Protein AF-A0AAQ3RH95-F1 (afdb_monomer_lite)

Foldseek 3Di:
DDKDFDFKDWDDQDPDDLDDDDDQWDQDLNDIDGCVVVVVVVVVQNPDPPVRVVVSVPDDTDIDGDDDCSRMKDKDWDDPDPFWIWIAIPVGDIDIGGHPPDPVPVD

Organism: Vigna mungo (NCBI:txid3915)

Sequence (107 aa):
MSEFKFEEGIIGTPQLTDWLEIPENVEFLGQKIDLTPFKGIFTSVQDTASSVARTISSQPPLKIPISNSNAQSWLLTTYLDQELRISRADGGSIFVLIKEGSSLLTI

Radius of gyration: 20.91 Å; chains: 1; bounding box: 50×33×39 Å

InterPro domains:
  IPR006843 Plastid lipid-associated protein/fibrillin conserved domain [PF04755] (3-97)
  IPR039633 Plastid-lipid-associated protein [PTHR31906] (3-100)

Secondary structure (DSSP, 8-state):
-EEEE--EEEEPPP---S-----SEEEETTEEEE-HHHHHHHHHHHT-TTTHHHHHHTSPPEEEE--SGGGEEEEEEEE-SSSEEEEEETTS-EEEEE-TT-GGG--

Structure (mmCIF, N/CA/C/O backbone):
data_AF-A0AAQ3RH95-F1
#
_entry.id   AF-A0AAQ3RH95-F1
#
loop_
_atom_site.group_PDB
_atom_site.id
_atom_site.type_symbol
_atom_site.label_atom_id
_atom_site.label_alt_id
_atom_site.label_comp_id
_atom_site.label_asym_id
_atom_site.label_entity_id
_atom_site.label_seq_id
_atom_site.pdbx_PDB_ins_code
_atom_site.Cartn_x
_atom_site.Cartn_y
_atom_site.Cartn_z
_atom_site.occupancy
_atom_site.B_iso_or_equiv
_atom_site.auth_seq_id
_atom_site.auth_comp_id
_atom_site.auth_asym_id
_atom_site.auth_atom_id
_atom_site.pdbx_PDB_model_num
ATOM 1 N N . MET A 1 1 ? 9.224 9.009 -9.325 1.00 78.50 1 MET A N 1
ATOM 2 C CA . MET A 1 1 ? 8.499 8.830 -8.054 1.00 78.50 1 MET A CA 1
ATOM 3 C C . MET A 1 1 ? 7.038 8.691 -8.410 1.00 78.50 1 MET A C 1
ATOM 5 O O . MET A 1 1 ? 6.539 9.580 -9.091 1.00 78.50 1 MET A O 1
ATOM 9 N N . SER A 1 2 ? 6.404 7.591 -8.023 1.00 82.81 2 SER A N 1
ATOM 10 C CA . SER A 1 2 ? 4.963 7.400 -8.191 1.00 82.81 2 SER A CA 1
ATOM 11 C C . SER A 1 2 ? 4.317 7.383 -6.815 1.00 82.81 2 SER A C 1
ATOM 13 O O . SER A 1 2 ? 4.788 6.668 -5.935 1.00 82.81 2 SER A O 1
ATOM 15 N N . GLU A 1 3 ? 3.267 8.172 -6.637 1.00 84.94 3 GLU A N 1
ATOM 16 C CA . GLU A 1 3 ? 2.446 8.189 -5.428 1.00 84.94 3 GLU A CA 1
ATOM 17 C C . GLU A 1 3 ? 1.137 7.458 -5.719 1.00 84.94 3 GLU A C 1
ATOM 19 O O . GLU A 1 3 ? 0.583 7.572 -6.816 1.00 84.94 3 GLU A O 1
ATOM 24 N N . PHE A 1 4 ? 0.652 6.691 -4.752 1.00 83.75 4 PHE A N 1
ATOM 25 C CA . PHE A 1 4 ? -0.651 6.050 -4.818 1.00 83.75 4 PHE A CA 1
ATOM 26 C C . PHE A 1 4 ? -1.350 6.167 -3.469 1.00 83.75 4 PHE A C 1
ATOM 28 O O . PHE A 1 4 ? -0.719 6.165 -2.413 1.00 83.75 4 PHE A O 1
ATOM 35 N N . LYS A 1 5 ? -2.676 6.279 -3.517 1.00 82.19 5 LYS A N 1
ATOM 36 C CA . LYS A 1 5 ? -3.528 6.409 -2.341 1.00 82.19 5 LYS A CA 1
ATOM 37 C C . LYS A 1 5 ? -4.653 5.393 -2.415 1.00 82.19 5 LYS A C 1
ATOM 39 O O . LYS A 1 5 ? -5.345 5.307 -3.429 1.00 82.19 5 LYS A O 1
ATOM 44 N N . PHE A 1 6 ? -4.837 4.639 -1.341 1.00 77.75 6 PHE A N 1
ATOM 45 C CA . PHE A 1 6 ? -6.007 3.790 -1.174 1.00 77.75 6 PHE A CA 1
ATOM 46 C C . PHE A 1 6 ? -7.151 4.634 -0.608 1.00 77.75 6 PHE A C 1
ATOM 48 O O . PHE A 1 6 ? -7.049 5.164 0.494 1.00 77.75 6 PHE A O 1
ATOM 55 N N . GLU A 1 7 ? -8.233 4.778 -1.374 1.00 79.00 7 GLU A N 1
ATOM 56 C CA . GLU A 1 7 ? -9.428 5.525 -0.946 1.00 79.00 7 GLU A CA 1
ATOM 57 C C . GLU A 1 7 ? -10.450 4.621 -0.231 1.00 79.00 7 GLU A C 1
ATOM 59 O O . GLU A 1 7 ? -11.206 5.071 0.631 1.00 79.00 7 GLU A O 1
ATOM 64 N N . GLU A 1 8 ? -10.482 3.331 -0.577 1.00 73.88 8 GLU A N 1
ATOM 65 C CA . GLU A 1 8 ? -11.509 2.394 -0.118 1.00 73.88 8 GLU A CA 1
ATOM 66 C C . GLU A 1 8 ? -10.938 0.982 0.067 1.00 73.88 8 GLU A C 1
ATOM 68 O O . GLU A 1 8 ? -10.186 0.485 -0.774 1.00 73.88 8 GLU A O 1
ATOM 73 N N . GLY A 1 9 ? -11.319 0.331 1.169 1.00 70.38 9 GLY A N 1
ATOM 74 C CA . GLY A 1 9 ? -11.125 -1.101 1.394 1.00 70.38 9 GLY A CA 1
ATOM 75 C C . GLY A 1 9 ? -12.439 -1.860 1.205 1.00 70.38 9 GLY A C 1
ATOM 76 O O . GLY A 1 9 ? -13.494 -1.395 1.642 1.00 70.38 9 GLY A O 1
ATOM 77 N N . ILE A 1 10 ? -12.378 -3.035 0.571 1.00 66.44 10 ILE A N 1
ATOM 78 C CA . ILE A 1 10 ? -13.531 -3.926 0.391 1.00 66.44 10 ILE A CA 1
ATOM 79 C C . ILE A 1 10 ? -13.289 -5.203 1.190 1.00 66.44 10 ILE A C 1
ATOM 81 O O . ILE A 1 10 ? -12.311 -5.911 0.948 1.00 66.44 10 ILE A O 1
ATOM 85 N N . ILE A 1 11 ? -14.203 -5.525 2.106 1.00 64.44 11 ILE A N 1
ATOM 86 C CA . ILE A 1 11 ? -14.232 -6.842 2.749 1.00 64.44 11 ILE A CA 1
ATOM 87 C C . ILE A 1 11 ? -15.147 -7.741 1.918 1.00 64.44 11 ILE A C 1
ATOM 89 O O . ILE A 1 11 ? -16.347 -7.486 1.792 1.00 64.44 11 ILE A O 1
ATOM 93 N N . GLY A 1 12 ? -14.559 -8.777 1.316 1.00 57.47 12 GLY A N 1
ATOM 94 C CA . GLY A 1 12 ? -15.310 -9.818 0.621 1.00 57.47 12 GLY A CA 1
ATOM 95 C C . GLY A 1 12 ? -16.242 -10.549 1.584 1.00 57.47 12 GLY A C 1
ATOM 96 O O . GLY A 1 12 ? -15.944 -10.680 2.770 1.00 57.47 12 GLY A O 1
ATOM 97 N N . THR A 1 13 ? -17.376 -11.028 1.078 1.00 57.06 13 THR A N 1
ATOM 98 C CA . THR A 1 13 ? -18.325 -11.826 1.862 1.00 57.06 13 THR A CA 1
ATOM 99 C C . THR A 1 13 ? -17.593 -12.997 2.532 1.00 57.06 13 THR A C 1
ATOM 101 O O . THR A 1 13 ? -16.982 -13.795 1.813 1.00 57.06 13 THR A O 1
ATOM 104 N N . PRO A 1 14 ? -17.612 -13.110 3.873 1.00 53.72 14 PRO A N 1
ATOM 105 C CA . PRO A 1 14 ? -16.887 -14.166 4.564 1.00 53.72 14 PRO A CA 1
ATOM 106 C C . PRO A 1 14 ? -17.434 -15.540 4.158 1.00 53.72 14 PRO A C 1
ATOM 108 O O . PRO A 1 14 ? -18.645 -15.760 4.139 1.00 53.72 14 PRO A O 1
ATOM 111 N N . GLN A 1 15 ? -16.535 -16.472 3.834 1.00 53.44 15 GLN A N 1
ATOM 112 C CA . GLN A 1 15 ? -16.860 -17.896 3.769 1.00 53.44 15 GLN A CA 1
ATOM 113 C C . GLN A 1 15 ? -17.068 -18.347 5.216 1.00 53.44 15 GLN A C 1
ATOM 115 O O . GLN A 1 15 ? -16.135 -18.288 6.017 1.00 53.44 15 GLN A O 1
ATOM 120 N N . LEU A 1 16 ? -18.299 -18.702 5.577 1.00 50.38 16 LEU A N 1
ATOM 121 C CA . LEU A 1 16 ? -18.632 -19.089 6.944 1.00 50.38 16 LEU A CA 1
ATOM 122 C C . LEU A 1 16 ? -17.919 -20.399 7.293 1.00 50.38 16 LEU A C 1
ATOM 124 O O . LEU A 1 16 ? -18.296 -21.466 6.819 1.00 50.38 16 LEU A O 1
ATOM 128 N N . THR A 1 17 ? -16.884 -20.310 8.119 1.00 52.19 17 THR A N 1
ATOM 129 C CA . THR A 1 17 ? -16.408 -21.427 8.937 1.00 52.19 17 THR A CA 1
ATOM 130 C C . THR A 1 17 ? -17.161 -21.400 10.265 1.00 52.19 17 THR A C 1
ATOM 132 O O . THR A 1 17 ? -17.431 -20.313 10.772 1.00 52.19 17 THR A O 1
ATOM 135 N N . ASP A 1 18 ? -17.481 -22.570 10.826 1.00 46.41 18 ASP A N 1
ATOM 136 C CA . ASP A 1 18 ? -18.425 -22.792 11.946 1.00 46.41 18 ASP A CA 1
ATOM 137 C C . ASP A 1 18 ? -18.153 -22.026 13.264 1.00 46.41 18 ASP A C 1
ATOM 139 O O . ASP A 1 18 ? -18.903 -22.161 14.227 1.00 46.41 18 ASP A O 1
ATOM 143 N N . TRP A 1 19 ? -17.118 -21.187 13.332 1.00 51.28 19 TRP A N 1
ATOM 144 C CA . TRP A 1 19 ? -16.858 -20.306 14.465 1.00 51.28 19 TRP A CA 1
ATOM 145 C C . TRP A 1 19 ? -16.222 -18.997 13.986 1.00 51.28 19 TRP A C 1
ATOM 147 O O . TRP A 1 19 ? -15.024 -18.940 13.709 1.00 51.28 19 TRP A O 1
ATOM 157 N N . LEU A 1 20 ? -17.025 -17.938 13.853 1.00 59.34 20 LEU A N 1
ATOM 158 C CA . LEU A 1 20 ? -16.535 -16.590 13.565 1.00 59.34 20 LEU A CA 1
ATOM 159 C C . LEU A 1 20 ? -16.846 -15.682 14.759 1.00 59.34 20 LEU A C 1
ATOM 161 O O . LEU A 1 20 ? -17.955 -15.169 14.895 1.00 59.34 20 LEU A O 1
ATOM 165 N N . GLU A 1 21 ? -15.863 -15.487 15.637 1.00 61.25 21 GLU A N 1
ATOM 166 C CA . GLU A 1 21 ? -15.903 -14.427 16.646 1.00 61.25 21 GLU A CA 1
ATOM 167 C C . GLU A 1 21 ? -15.478 -13.115 15.985 1.00 61.25 21 GLU A C 1
ATOM 169 O O . GLU A 1 21 ? -14.304 -12.906 15.677 1.00 61.25 21 GLU A O 1
ATOM 174 N N . ILE A 1 22 ? -16.446 -12.237 15.712 1.00 67.44 22 ILE A N 1
ATOM 175 C CA . ILE A 1 22 ? -16.171 -10.944 15.081 1.00 67.44 22 ILE A CA 1
ATOM 176 C C . ILE A 1 22 ? -15.723 -9.948 16.156 1.00 67.44 22 ILE A C 1
ATOM 178 O O . ILE A 1 22 ? -16.499 -9.654 17.074 1.00 67.44 22 ILE A O 1
ATOM 182 N N . PRO A 1 23 ? -14.499 -9.400 16.057 1.00 69.62 23 PRO A N 1
ATOM 183 C CA . PRO A 1 23 ? -14.009 -8.415 17.010 1.00 69.62 23 PRO A CA 1
ATOM 184 C C . PRO A 1 23 ? -14.777 -7.093 16.880 1.00 69.62 23 PRO A C 1
ATOM 186 O O . PRO A 1 23 ? -15.277 -6.742 15.816 1.00 69.62 23 PRO A O 1
ATOM 189 N N . GLU A 1 24 ? -14.845 -6.317 17.963 1.00 76.81 24 GLU A N 1
ATOM 190 C CA . GLU A 1 24 ? -15.510 -5.002 17.951 1.00 76.81 24 GLU A CA 1
ATOM 191 C C . GLU A 1 24 ? -14.773 -3.973 17.106 1.00 76.81 24 GLU A C 1
ATOM 193 O O . GLU A 1 24 ? -15.378 -3.051 16.573 1.00 76.81 24 GLU A O 1
ATOM 198 N N . ASN A 1 25 ? -13.457 -4.122 16.994 1.00 78.69 25 ASN A N 1
ATOM 199 C CA . ASN A 1 25 ? -12.621 -3.207 16.249 1.00 78.69 25 ASN A CA 1
ATOM 200 C C . ASN A 1 25 ? -11.517 -3.987 15.544 1.00 78.69 25 ASN A C 1
ATOM 202 O O . ASN A 1 25 ? -10.994 -4.953 16.102 1.00 78.69 25 ASN A O 1
ATOM 206 N N . VAL A 1 26 ? -11.114 -3.519 14.369 1.00 78.44 26 VAL A N 1
ATOM 207 C CA . VAL A 1 26 ? -9.914 -3.997 13.673 1.00 78.44 26 VAL A CA 1
ATOM 208 C C . VAL A 1 26 ? -9.020 -2.817 13.333 1.00 78.44 26 VAL A C 1
ATOM 210 O O . VAL A 1 26 ? -9.507 -1.729 13.029 1.00 78.44 26 VAL A O 1
ATOM 213 N N . GLU A 1 27 ? -7.710 -3.016 13.412 1.00 79.75 27 GLU A N 1
ATOM 214 C CA . GLU A 1 27 ? -6.744 -2.027 12.950 1.00 79.75 27 GLU A CA 1
ATOM 215 C C . GLU A 1 27 ? -6.324 -2.372 11.522 1.00 79.75 27 GLU A C 1
ATOM 217 O O . GLU A 1 27 ? -5.839 -3.470 11.250 1.00 79.75 27 GLU A O 1
ATOM 222 N N . PHE A 1 28 ? -6.539 -1.441 10.599 1.00 74.81 28 PHE A N 1
ATOM 223 C CA . PHE A 1 28 ? -6.192 -1.595 9.192 1.00 74.81 28 PHE A CA 1
ATOM 224 C C . PHE A 1 28 ? -5.621 -0.277 8.680 1.00 74.81 28 PHE A C 1
ATOM 226 O O . PHE A 1 28 ? -6.228 0.774 8.869 1.00 74.81 28 PHE A O 1
ATOM 233 N N . LEU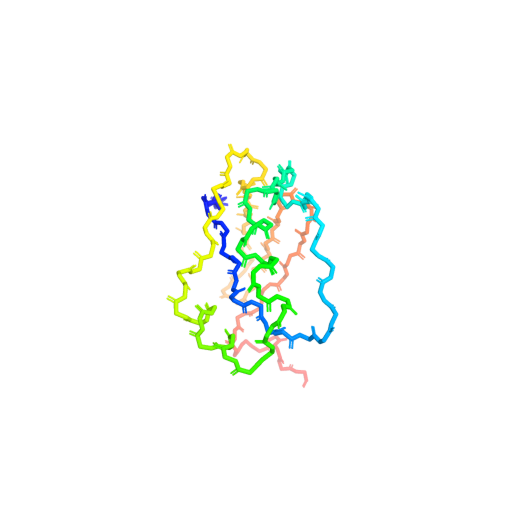 A 1 29 ? -4.430 -0.313 8.073 1.00 73.81 29 LEU A N 1
ATOM 234 C CA . LEU A 1 29 ? -3.726 0.882 7.579 1.00 73.81 29 LEU A CA 1
ATOM 235 C C . LEU A 1 29 ? -3.622 2.008 8.634 1.00 73.81 29 LEU A C 1
ATOM 237 O O . LEU A 1 29 ? -3.833 3.184 8.341 1.00 73.81 29 LEU A O 1
ATOM 241 N N . GLY A 1 30 ? -3.357 1.656 9.898 1.00 74.44 30 GLY A N 1
ATOM 242 C CA . GLY A 1 30 ? -3.267 2.614 11.011 1.00 74.44 30 GLY A CA 1
ATOM 243 C C . GLY A 1 30 ? -4.579 3.349 11.325 1.00 74.44 30 GLY A C 1
ATOM 244 O O . GLY A 1 30 ? -4.562 4.401 11.965 1.00 74.44 30 GLY A O 1
ATOM 245 N N . GLN A 1 31 ? -5.716 2.850 10.831 1.00 75.25 31 GLN A N 1
ATOM 246 C CA . GLN A 1 31 ? -7.061 3.282 11.192 1.00 75.25 31 GLN A CA 1
ATOM 247 C C . GLN A 1 31 ? -7.690 2.204 12.075 1.00 75.25 31 GLN A C 1
ATOM 249 O O . GLN A 1 31 ? -7.706 1.025 11.721 1.00 75.25 31 GLN A O 1
ATOM 254 N N . LYS A 1 32 ? -8.245 2.611 13.218 1.00 83.06 32 LYS A N 1
ATOM 255 C CA . LYS A 1 32 ? -9.111 1.744 14.015 1.00 83.06 32 LYS A CA 1
ATOM 256 C C . LYS A 1 32 ? -10.519 1.801 13.427 1.00 83.06 32 LYS A C 1
ATOM 258 O O . LYS A 1 32 ? -11.147 2.858 13.442 1.00 83.06 32 LYS A O 1
ATOM 263 N N . ILE A 1 33 ? -10.988 0.680 12.897 1.00 78.38 33 ILE A N 1
ATOM 264 C CA . ILE A 1 33 ? -12.315 0.540 12.300 1.00 78.38 33 ILE A CA 1
ATOM 265 C C . ILE A 1 33 ? -13.245 -0.047 13.358 1.00 78.38 33 ILE A C 1
ATOM 267 O O . ILE A 1 33 ? -12.986 -1.142 13.854 1.00 78.38 33 ILE A O 1
ATOM 271 N N . ASP A 1 34 ? -14.316 0.677 13.682 1.00 79.25 34 ASP A N 1
ATOM 272 C CA . ASP A 1 34 ? -15.383 0.196 14.560 1.00 79.25 34 ASP A CA 1
ATOM 273 C C . ASP A 1 34 ? -16.350 -0.695 13.767 1.00 79.25 34 ASP A C 1
ATOM 275 O O . ASP A 1 34 ? -16.981 -0.261 12.798 1.00 79.25 34 ASP A O 1
ATOM 279 N N . LEU A 1 35 ? -16.447 -1.958 14.177 1.00 77.06 35 LEU A N 1
ATOM 280 C CA . LEU A 1 35 ? -17.311 -2.966 13.568 1.00 77.06 35 LEU A CA 1
ATOM 281 C C . LEU A 1 35 ? -18.649 -3.120 14.303 1.00 77.06 35 LEU A C 1
ATOM 283 O O . LEU A 1 35 ? -19.517 -3.871 13.851 1.00 77.06 35 LEU A O 1
ATOM 287 N N . THR A 1 36 ? -18.866 -2.386 15.396 1.00 76.25 36 THR A N 1
ATOM 288 C CA . THR A 1 36 ? -20.110 -2.399 16.182 1.00 76.25 36 THR A CA 1
ATOM 289 C C . THR A 1 36 ? -21.369 -2.146 15.340 1.00 76.25 36 THR A C 1
ATOM 291 O O . THR A 1 36 ? -22.333 -2.895 15.510 1.00 76.25 36 THR A O 1
ATOM 294 N N . PRO A 1 37 ? -21.394 -1.199 14.376 1.00 72.81 37 PRO A N 1
ATOM 295 C CA . PRO A 1 37 ? -22.558 -0.992 13.505 1.00 72.81 37 PRO A CA 1
ATOM 296 C C . PRO A 1 37 ? -22.889 -2.209 12.632 1.00 72.81 37 PRO A C 1
ATOM 298 O O . PRO A 1 37 ? -24.036 -2.396 12.227 1.00 72.81 37 PRO A O 1
ATOM 301 N N . PHE A 1 38 ? -21.893 -3.052 12.354 1.00 68.62 38 PHE A N 1
ATOM 302 C CA . PHE A 1 38 ? -22.035 -4.241 11.521 1.00 68.62 38 PHE A CA 1
ATOM 303 C C . PHE A 1 38 ? -22.342 -5.499 12.333 1.00 68.62 38 PHE A C 1
ATOM 305 O O . PHE A 1 38 ? -22.823 -6.470 11.754 1.00 68.62 38 PHE A O 1
ATOM 312 N N . LYS A 1 39 ? -22.173 -5.484 13.667 1.00 67.88 39 LYS A N 1
ATOM 313 C CA . LYS A 1 39 ? -22.537 -6.613 14.541 1.00 67.88 39 LYS A CA 1
ATOM 314 C C . LYS A 1 39 ? -23.960 -7.102 14.279 1.00 67.88 39 LYS A C 1
ATOM 316 O O . LYS A 1 39 ? -24.138 -8.298 14.144 1.00 67.88 39 LYS A O 1
ATOM 321 N N . GLY A 1 40 ? -24.942 -6.214 14.107 1.00 62.09 40 GLY A N 1
ATOM 322 C CA . GLY A 1 40 ? -26.332 -6.612 13.825 1.00 62.09 40 GLY A CA 1
ATOM 323 C C . GLY A 1 40 ? -26.517 -7.371 12.501 1.00 62.09 40 GLY A C 1
ATOM 324 O O . GLY A 1 40 ? -27.360 -8.266 12.409 1.00 62.09 40 GLY A O 1
ATOM 325 N N . ILE A 1 41 ? -25.695 -7.055 11.493 1.00 63.03 41 ILE A N 1
ATOM 326 C CA . ILE A 1 41 ? -25.666 -7.771 10.210 1.00 63.03 41 ILE A CA 1
ATOM 327 C C . ILE A 1 41 ? -25.050 -9.154 10.395 1.00 63.03 41 ILE A C 1
ATOM 329 O O . ILE A 1 41 ? -25.467 -10.072 9.715 1.00 63.03 41 ILE A O 1
ATOM 333 N N . PHE A 1 42 ? -24.112 -9.331 11.324 1.00 59.66 42 PHE A N 1
ATOM 334 C CA . PHE A 1 42 ? -23.444 -10.612 11.550 1.00 59.66 42 PHE A CA 1
ATOM 335 C C . PHE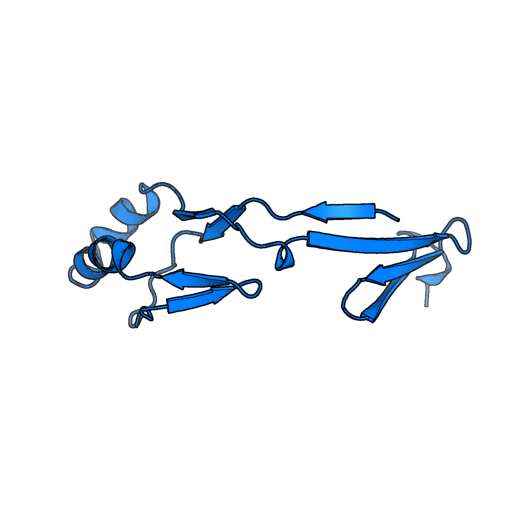 A 1 42 ? -24.121 -11.502 12.609 1.00 59.66 42 PHE A C 1
ATOM 337 O O . PHE A 1 42 ? -24.121 -12.722 12.471 1.00 59.66 42 PHE A O 1
ATOM 344 N N . THR A 1 43 ? -24.753 -10.930 13.636 1.00 56.56 43 THR A N 1
ATOM 345 C CA . THR A 1 43 ? -25.465 -11.676 14.691 1.00 56.56 43 THR A CA 1
ATOM 346 C C . THR A 1 43 ? -26.749 -12.304 14.164 1.00 56.56 43 THR A C 1
ATOM 348 O O . THR A 1 43 ? -27.094 -13.409 14.553 1.00 56.56 43 THR A O 1
ATOM 351 N N . SER A 1 44 ? -27.421 -11.649 13.209 1.00 52.03 44 SER A N 1
ATOM 352 C CA . SER A 1 44 ? -28.619 -12.189 12.538 1.00 52.03 44 SER A CA 1
ATOM 353 C C . SER A 1 44 ? -28.324 -13.430 11.675 1.00 52.03 44 SER A C 1
ATOM 355 O O . SER A 1 44 ? -29.236 -14.053 11.139 1.00 52.03 44 SER A O 1
ATOM 357 N N . VAL A 1 45 ? -27.044 -13.761 11.498 1.00 52.81 45 VAL A N 1
ATOM 358 C CA . VAL A 1 45 ? -26.527 -14.722 10.516 1.00 52.81 45 VAL A CA 1
ATOM 359 C C . VAL A 1 45 ? -25.933 -15.959 11.198 1.00 52.81 45 VAL A C 1
ATOM 361 O O . VAL A 1 45 ? -25.829 -17.017 10.581 1.00 52.81 45 VAL A O 1
ATOM 364 N N . GLN A 1 46 ? -25.605 -15.848 12.487 1.00 53.12 46 GLN A N 1
ATOM 365 C CA . GLN A 1 46 ? -25.019 -16.913 13.299 1.00 53.12 46 GLN A CA 1
ATOM 366 C C . GLN A 1 46 ? -26.049 -17.981 13.7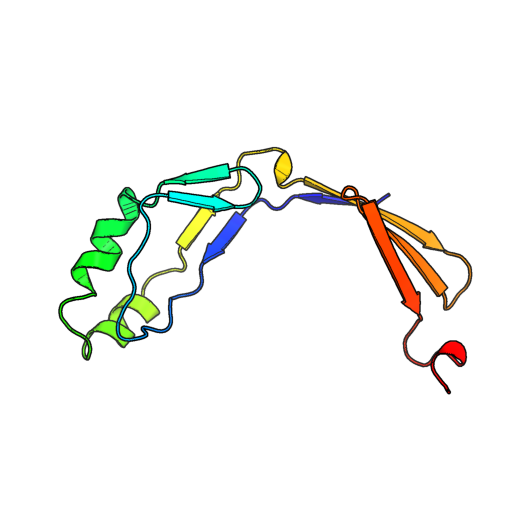21 1.00 53.12 46 GLN A C 1
ATOM 368 O O . GLN A 1 46 ? -25.674 -19.121 13.976 1.00 53.12 46 GLN A O 1
ATOM 373 N N . ASP A 1 47 ? -27.348 -17.659 13.688 1.00 52.44 47 ASP A N 1
ATOM 374 C CA . ASP A 1 47 ? -28.420 -18.543 14.168 1.00 52.44 47 ASP A CA 1
ATOM 375 C C . ASP A 1 47 ? -29.041 -19.470 13.095 1.00 52.44 47 ASP A C 1
ATOM 377 O O . ASP A 1 47 ? -29.946 -20.246 13.405 1.00 52.44 47 ASP A O 1
ATOM 381 N N . THR A 1 48 ? -28.638 -19.440 11.810 1.00 52.34 48 THR A N 1
ATOM 382 C CA . THR A 1 48 ? -29.301 -20.276 10.770 1.00 52.34 48 THR A CA 1
ATOM 383 C C . THR A 1 48 ? -28.402 -20.644 9.573 1.00 52.34 48 THR A C 1
ATOM 385 O O . THR A 1 48 ? -28.540 -20.103 8.481 1.00 52.34 48 THR A O 1
ATOM 388 N N . ALA A 1 49 ? -27.510 -21.624 9.733 1.00 48.88 49 ALA A N 1
ATOM 389 C CA . ALA A 1 49 ? -26.447 -21.969 8.771 1.00 48.88 49 ALA A CA 1
ATOM 390 C C . ALA A 1 49 ? -26.865 -22.249 7.298 1.00 48.88 49 ALA A C 1
ATOM 392 O O . ALA A 1 49 ? -26.067 -22.033 6.389 1.00 48.88 49 ALA A O 1
ATOM 393 N N . SER A 1 50 ? -28.093 -22.698 7.005 1.00 51.06 50 SER A N 1
ATOM 394 C CA . SER A 1 50 ? -28.473 -23.184 5.658 1.00 51.06 50 SER A CA 1
ATOM 395 C C . SER A 1 50 ? -29.259 -22.197 4.778 1.00 51.06 50 SER A C 1
ATOM 397 O O . SER A 1 50 ? -29.182 -22.289 3.554 1.00 51.06 50 SER A O 1
ATOM 399 N N . SER A 1 51 ? -29.965 -21.210 5.344 1.00 49.22 51 SER A N 1
ATOM 400 C CA . SER A 1 51 ? -30.630 -20.144 4.557 1.00 49.22 51 SER A CA 1
ATOM 401 C C . SER A 1 51 ? -29.716 -18.935 4.299 1.00 49.22 51 SER A C 1
ATOM 403 O O . SER A 1 51 ? -30.056 -18.031 3.536 1.00 49.22 51 SER A O 1
ATOM 405 N N . VAL A 1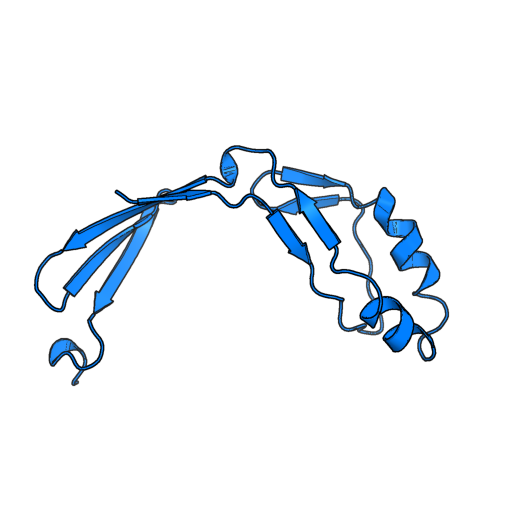 52 ? -28.552 -18.925 4.945 1.00 47.16 52 VAL A N 1
ATOM 406 C CA . VAL A 1 52 ? -27.697 -17.760 5.171 1.00 47.16 52 VAL A CA 1
ATOM 407 C C . VAL A 1 52 ? -26.680 -17.518 4.055 1.00 47.16 52 VAL A C 1
ATOM 409 O O . VAL A 1 52 ? -26.444 -16.365 3.695 1.00 47.16 52 VAL A O 1
ATOM 412 N N . ALA A 1 53 ? -26.152 -18.571 3.423 1.00 49.34 53 ALA A N 1
ATOM 413 C CA . ALA A 1 53 ? -25.228 -18.421 2.296 1.00 49.34 53 ALA A CA 1
ATOM 414 C C . ALA A 1 53 ? -25.829 -17.577 1.154 1.00 49.34 53 ALA A C 1
ATOM 416 O O . ALA A 1 53 ? -25.105 -16.853 0.480 1.00 49.34 53 ALA A O 1
ATOM 417 N N . ARG A 1 54 ? -27.160 -17.621 0.977 1.00 49.53 54 ARG A N 1
ATOM 418 C CA . ARG A 1 54 ? -27.881 -16.806 -0.012 1.00 49.53 54 ARG A CA 1
ATOM 419 C C . ARG A 1 54 ? -28.052 -15.346 0.401 1.00 49.53 54 ARG A C 1
ATOM 421 O O . ARG A 1 54 ? -28.009 -14.488 -0.473 1.00 49.53 54 ARG A O 1
ATOM 428 N N . THR A 1 55 ? -28.258 -15.051 1.685 1.00 51.50 55 THR A N 1
ATOM 429 C CA . THR A 1 55 ? -28.537 -13.682 2.158 1.00 51.50 55 THR A CA 1
ATOM 430 C C . THR A 1 55 ? -27.270 -12.831 2.204 1.00 51.50 55 THR A C 1
ATOM 432 O O . THR A 1 55 ? -27.292 -11.695 1.746 1.00 51.50 55 THR A O 1
ATOM 435 N N . ILE A 1 56 ? -26.139 -13.385 2.657 1.00 54.41 56 ILE A N 1
ATOM 436 C CA . ILE A 1 56 ? -24.869 -12.638 2.692 1.00 54.41 56 ILE A CA 1
ATOM 437 C C . ILE A 1 56 ? -24.294 -12.477 1.278 1.00 54.41 56 ILE A C 1
ATOM 439 O O . ILE A 1 56 ? -23.780 -11.414 0.949 1.00 54.41 56 ILE A O 1
ATOM 443 N N . SER A 1 57 ? -24.424 -13.491 0.406 1.00 57.56 57 SER A N 1
ATOM 444 C CA . SER A 1 57 ? -23.967 -13.381 -0.989 1.00 57.56 57 SER A CA 1
ATOM 445 C C . SER A 1 57 ? -24.756 -12.351 -1.799 1.00 57.56 57 SER A C 1
ATOM 447 O O . SER A 1 57 ? -24.278 -11.893 -2.831 1.00 57.56 57 SER A O 1
ATOM 449 N N . SER A 1 58 ? -25.987 -12.040 -1.382 1.00 57.34 58 SER A N 1
ATOM 450 C CA . SER A 1 58 ? -26.825 -11.015 -2.015 1.00 57.34 58 SER A CA 1
ATOM 451 C C . SER A 1 58 ? -26.691 -9.642 -1.354 1.00 57.34 58 SER A C 1
ATOM 453 O O . SER A 1 58 ? -27.259 -8.669 -1.853 1.00 57.34 58 SER A O 1
ATOM 455 N N . GLN A 1 59 ? -25.906 -9.535 -0.280 1.00 62.09 59 GLN A N 1
ATOM 456 C CA . GLN A 1 59 ? -25.605 -8.270 0.369 1.00 62.09 59 GLN A CA 1
ATOM 457 C C . GLN A 1 59 ? -24.409 -7.600 -0.322 1.00 62.09 59 GLN A C 1
ATOM 459 O O . GLN A 1 59 ? -23.436 -8.274 -0.671 1.00 62.09 59 GLN A O 1
ATOM 464 N N . PRO A 1 60 ? -24.465 -6.280 -0.568 1.00 62.06 60 PRO A N 1
ATOM 465 C CA . PRO A 1 60 ? -23.361 -5.582 -1.206 1.00 62.06 60 PRO A CA 1
ATOM 466 C C . PRO A 1 60 ? -22.093 -5.680 -0.340 1.00 62.06 60 PRO A C 1
ATOM 468 O O . PRO A 1 60 ? -22.195 -5.638 0.890 1.00 62.06 60 PRO A O 1
ATOM 471 N N . PRO A 1 61 ? -20.902 -5.785 -0.961 1.00 66.25 61 PRO A N 1
ATOM 472 C CA . PRO A 1 61 ? -19.636 -5.810 -0.242 1.00 66.25 61 PRO A CA 1
ATOM 473 C C . PRO A 1 61 ? -19.512 -4.620 0.703 1.00 66.25 61 PRO A C 1
ATOM 475 O O . PRO A 1 61 ? -19.873 -3.492 0.349 1.00 66.25 61 PRO A O 1
ATOM 478 N N . LEU A 1 62 ? -18.980 -4.870 1.898 1.00 70.56 62 LEU A N 1
ATOM 479 C CA . LEU A 1 62 ? -18.813 -3.810 2.873 1.00 70.56 62 LEU A CA 1
ATOM 480 C C . LEU A 1 62 ? -17.683 -2.877 2.432 1.00 70.56 62 LEU A C 1
ATOM 482 O O . LEU A 1 62 ? -16.536 -3.302 2.271 1.00 70.56 62 LEU A O 1
ATOM 486 N N . LYS A 1 63 ? -18.038 -1.607 2.248 1.00 70.50 63 LYS A N 1
ATOM 487 C CA . LYS A 1 63 ? -17.146 -0.522 1.845 1.00 70.50 63 LYS A CA 1
ATOM 488 C C . LYS A 1 63 ? -16.681 0.238 3.075 1.00 70.50 63 LYS A C 1
ATOM 490 O O . LYS A 1 63 ? -17.504 0.804 3.796 1.00 70.50 63 LYS A O 1
ATOM 495 N N . ILE A 1 64 ? -15.375 0.251 3.308 1.00 74.38 64 ILE A N 1
ATOM 496 C CA . ILE A 1 64 ? -14.777 0.946 4.447 1.00 74.38 64 ILE A CA 1
ATOM 497 C C . ILE A 1 64 ? -13.970 2.129 3.903 1.00 74.38 64 ILE A C 1
ATOM 499 O O . ILE A 1 64 ? -12.975 1.905 3.205 1.00 74.38 64 ILE A O 1
ATOM 503 N N . PRO A 1 65 ? -14.392 3.379 4.178 1.00 71.25 65 PRO A N 1
ATOM 504 C CA . PRO A 1 65 ? -13.670 4.556 3.720 1.00 71.25 65 PRO A CA 1
ATOM 505 C C . PRO A 1 65 ? -12.366 4.706 4.502 1.00 71.25 65 PRO A C 1
ATOM 507 O O . PRO A 1 65 ? -12.366 4.750 5.738 1.00 71.25 65 PRO A O 1
ATOM 510 N N . ILE A 1 66 ? -11.254 4.834 3.784 1.00 78.50 66 ILE A N 1
ATOM 511 C CA . ILE A 1 66 ? -9.945 5.017 4.405 1.00 78.50 66 ILE A CA 1
ATOM 512 C C . ILE A 1 66 ? -9.654 6.517 4.447 1.00 78.50 66 ILE A C 1
ATOM 514 O O . ILE A 1 66 ? -9.374 7.150 3.433 1.00 78.50 66 ILE A O 1
ATOM 518 N N . SER A 1 67 ? -9.787 7.114 5.631 1.00 72.38 67 SER A N 1
ATOM 519 C CA . SER A 1 67 ? -9.766 8.574 5.795 1.00 72.38 67 SER A CA 1
ATOM 520 C C . SER A 1 67 ? -8.417 9.148 6.229 1.00 72.38 67 SER A C 1
ATOM 522 O O . SER A 1 67 ? -8.264 10.368 6.269 1.00 72.38 67 SER A O 1
ATOM 524 N N . ASN A 1 68 ? -7.441 8.302 6.572 1.00 74.19 68 ASN A N 1
ATOM 525 C CA . ASN A 1 68 ? -6.135 8.751 7.053 1.00 74.19 68 ASN A CA 1
ATOM 526 C C . ASN A 1 68 ? -5.093 8.833 5.917 1.00 74.19 68 ASN A C 1
ATOM 528 O O . ASN A 1 68 ? -5.240 8.231 4.854 1.00 74.19 68 ASN A O 1
ATOM 532 N N . SER A 1 69 ? -4.011 9.579 6.151 1.00 72.31 69 SER A N 1
ATOM 533 C CA . SER A 1 69 ? -2.878 9.679 5.220 1.00 72.31 69 SER A CA 1
ATOM 534 C C . SER A 1 69 ? -1.985 8.435 5.211 1.00 72.31 69 SER A C 1
ATOM 536 O O . SER A 1 69 ? -1.152 8.305 4.327 1.00 72.31 69 SER A O 1
ATOM 538 N N . ASN A 1 70 ? -2.158 7.498 6.152 1.00 71.25 70 ASN A N 1
ATOM 539 C CA . ASN A 1 70 ? -1.386 6.246 6.197 1.00 71.25 70 ASN A CA 1
ATOM 540 C C . ASN A 1 70 ? -1.764 5.279 5.061 1.00 71.25 70 ASN A C 1
ATOM 542 O O . ASN A 1 70 ? -1.117 4.256 4.866 1.00 71.25 70 ASN A O 1
ATOM 546 N N . ALA A 1 71 ? -2.817 5.605 4.313 1.00 76.31 71 ALA A N 1
ATOM 547 C CA . ALA A 1 71 ? -3.224 4.927 3.093 1.00 76.31 71 ALA A CA 1
ATOM 548 C C . ALA A 1 71 ? -2.548 5.481 1.829 1.00 76.31 71 ALA A C 1
ATOM 550 O O . ALA A 1 71 ? -2.842 5.025 0.724 1.00 76.31 71 ALA A O 1
ATOM 551 N N . GLN A 1 72 ? -1.685 6.489 1.975 1.00 82.62 72 GLN A N 1
ATOM 552 C CA . GLN A 1 72 ? -0.807 6.972 0.918 1.00 82.62 72 GLN A CA 1
ATOM 553 C C . GLN A 1 72 ? 0.522 6.239 1.014 1.00 82.62 72 GLN A C 1
ATOM 555 O O . GLN A 1 72 ? 1.070 6.079 2.101 1.00 82.62 72 GLN A O 1
ATOM 560 N N . SER A 1 73 ? 1.043 5.821 -0.128 1.00 84.44 73 SER A N 1
ATOM 561 C CA . SER A 1 73 ? 2.384 5.267 -0.221 1.00 84.44 73 SER A CA 1
ATOM 562 C C . SER A 1 73 ? 3.038 5.716 -1.520 1.00 84.44 73 SER A C 1
ATOM 564 O O . SER A 1 73 ? 2.383 6.180 -2.461 1.00 84.44 73 SER A O 1
ATOM 566 N N . TRP A 1 74 ? 4.364 5.644 -1.558 1.00 89.19 74 TRP A N 1
ATOM 567 C CA . TRP A 1 74 ? 5.142 5.993 -2.735 1.00 89.19 74 TRP A CA 1
ATOM 568 C C . TRP A 1 74 ? 6.094 4.872 -3.128 1.00 89.19 74 TRP A C 1
ATOM 570 O O . TRP A 1 74 ? 6.626 4.136 -2.295 1.00 89.19 74 TRP A O 1
ATOM 580 N N . LEU A 1 75 ? 6.336 4.775 -4.434 1.00 91.88 75 LEU A N 1
ATOM 581 C CA . LEU A 1 75 ? 7.310 3.872 -5.028 1.00 91.88 75 LEU A CA 1
ATOM 582 C C . LEU A 1 75 ? 8.291 4.671 -5.894 1.00 91.88 75 LEU A C 1
ATOM 584 O O . LEU A 1 75 ? 7.915 5.352 -6.858 1.00 91.88 75 LEU A O 1
ATOM 588 N N . LEU A 1 76 ? 9.576 4.594 -5.556 1.00 93.81 76 LEU A N 1
ATOM 589 C CA . LEU A 1 76 ? 10.662 5.150 -6.353 1.00 93.81 76 LEU A CA 1
ATOM 590 C C . LEU A 1 76 ? 11.297 4.042 -7.190 1.00 93.81 76 LEU A C 1
ATOM 592 O O . LEU A 1 76 ? 12.028 3.214 -6.657 1.00 93.81 76 LEU A O 1
ATOM 596 N N . THR A 1 77 ? 11.046 4.053 -8.496 1.00 94.69 77 THR A N 1
ATOM 597 C CA . THR A 1 77 ? 11.657 3.113 -9.442 1.00 94.69 77 THR A CA 1
ATOM 598 C C . THR A 1 77 ? 12.839 3.750 -10.164 1.00 94.69 77 THR A C 1
ATOM 600 O O . THR A 1 77 ? 12.682 4.761 -10.852 1.00 94.69 77 THR A O 1
ATOM 603 N N . THR A 1 78 ? 14.004 3.123 -10.046 1.00 95.81 78 THR A N 1
ATOM 604 C CA . THR A 1 78 ? 15.216 3.430 -10.806 1.00 95.81 78 THR A CA 1
ATOM 605 C C . THR A 1 78 ? 15.375 2.408 -11.925 1.00 95.81 78 THR A C 1
ATOM 607 O O . THR A 1 78 ? 15.347 1.198 -11.690 1.00 95.81 78 THR A O 1
ATOM 610 N N . TYR A 1 79 ? 15.555 2.904 -13.144 1.00 95.69 79 TYR A N 1
ATOM 611 C CA . TYR A 1 79 ? 15.845 2.094 -14.322 1.00 95.69 79 TYR A CA 1
ATOM 612 C C . TYR A 1 79 ? 17.356 1.928 -14.413 1.00 95.69 79 TYR A C 1
ATOM 614 O O . TYR A 1 79 ? 18.065 2.922 -14.564 1.00 95.69 79 TYR A O 1
ATOM 622 N N . LEU A 1 80 ? 17.840 0.697 -14.255 1.00 95.69 80 LEU A N 1
ATOM 623 C CA . LEU A 1 80 ? 19.269 0.407 -14.374 1.00 95.69 80 LEU A CA 1
ATOM 624 C C . LEU A 1 80 ? 19.613 0.113 -15.832 1.00 95.69 80 LEU A C 1
ATOM 626 O O . LEU A 1 80 ? 20.604 0.625 -16.343 1.00 95.69 80 LEU A O 1
ATOM 630 N N . ASP A 1 81 ? 18.756 -0.655 -16.504 1.00 94.00 81 ASP A N 1
ATOM 631 C CA . ASP A 1 81 ? 18.845 -0.937 -17.932 1.00 94.00 81 ASP A CA 1
ATOM 632 C C . ASP A 1 81 ? 17.440 -1.193 -18.538 1.00 94.00 81 ASP A C 1
ATOM 634 O O . ASP A 1 81 ? 16.412 -0.783 -17.985 1.00 94.00 81 ASP A O 1
ATOM 638 N N . GLN A 1 82 ? 17.390 -1.826 -19.716 1.00 93.69 82 GLN A N 1
ATOM 639 C CA . GLN A 1 82 ? 16.148 -2.144 -20.432 1.00 93.69 82 GLN A CA 1
ATOM 640 C C . GLN A 1 82 ? 15.338 -3.295 -19.805 1.00 93.69 82 GLN A C 1
ATOM 642 O O . GLN A 1 82 ? 14.132 -3.401 -20.056 1.00 93.69 82 GLN A O 1
ATOM 647 N N . GLU A 1 83 ? 15.970 -4.145 -19.001 1.00 95.62 83 GLU A N 1
ATOM 648 C CA . GLU A 1 83 ? 15.418 -5.380 -18.440 1.00 95.62 83 GLU A CA 1
ATOM 649 C C . GLU A 1 83 ? 15.413 -5.413 -16.903 1.00 95.62 83 GLU A C 1
ATOM 651 O O . GLU A 1 83 ? 14.691 -6.218 -16.325 1.00 95.62 83 GLU A O 1
ATOM 656 N N . LEU A 1 84 ? 16.139 -4.518 -16.234 1.00 95.62 84 LEU A N 1
ATOM 657 C CA . LEU A 1 84 ? 16.367 -4.475 -14.796 1.00 95.62 84 LEU A CA 1
ATOM 658 C C . LEU A 1 84 ? 15.919 -3.136 -14.211 1.00 95.62 84 LEU A C 1
ATOM 660 O O . LEU A 1 84 ? 16.338 -2.046 -14.624 1.00 95.62 84 LEU A O 1
ATOM 664 N N . ARG A 1 85 ? 15.085 -3.218 -13.176 1.00 96.50 85 ARG A N 1
ATOM 665 C CA . ARG A 1 85 ? 14.618 -2.062 -12.407 1.00 96.50 85 ARG A CA 1
ATOM 666 C C . ARG A 1 85 ? 14.745 -2.348 -10.922 1.00 96.50 85 ARG A C 1
ATOM 668 O O . ARG A 1 85 ? 14.491 -3.462 -10.473 1.00 96.50 85 ARG A O 1
ATOM 675 N N . ILE A 1 86 ? 15.077 -1.322 -10.151 1.00 96.31 86 ILE A N 1
ATOM 676 C CA . ILE A 1 86 ? 15.038 -1.375 -8.689 1.00 96.31 86 ILE A CA 1
ATOM 677 C C . ILE A 1 86 ? 13.943 -0.428 -8.228 1.00 96.31 86 ILE A C 1
ATOM 679 O O . ILE A 1 86 ? 13.936 0.736 -8.618 1.00 96.31 86 ILE A O 1
ATOM 683 N N . SER A 1 87 ? 13.019 -0.915 -7.405 1.00 95.19 87 SER A N 1
ATOM 684 C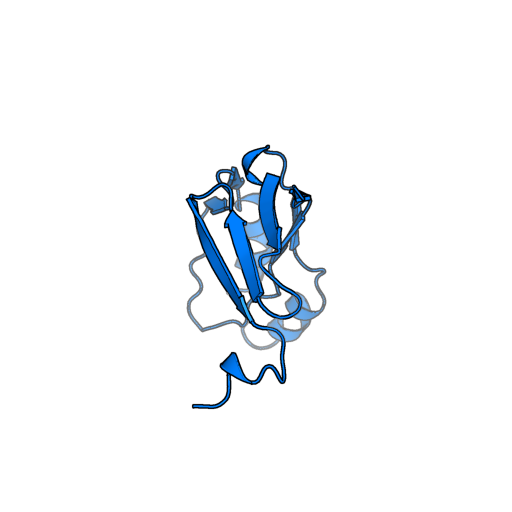 CA . SER A 1 87 ? 11.975 -0.085 -6.805 1.00 95.19 87 SER A CA 1
ATOM 685 C C . SER A 1 87 ? 12.119 -0.042 -5.292 1.00 95.19 87 SER A C 1
ATOM 687 O O . SER A 1 87 ? 12.313 -1.076 -4.659 1.00 95.19 87 SER A O 1
ATOM 689 N N . ARG A 1 88 ? 12.009 1.150 -4.709 1.00 94.31 88 ARG A N 1
ATOM 690 C CA . ARG A 1 88 ? 12.018 1.380 -3.262 1.00 94.31 88 ARG A CA 1
ATOM 691 C C . ARG A 1 88 ? 10.660 1.897 -2.814 1.00 94.31 88 ARG A C 1
ATOM 693 O O . ARG A 1 88 ? 10.189 2.885 -3.376 1.00 94.31 88 ARG A O 1
ATOM 700 N N . ALA A 1 89 ? 10.080 1.258 -1.805 1.00 90.88 89 ALA A N 1
ATOM 701 C CA . ALA A 1 89 ? 8.869 1.726 -1.142 1.00 90.88 89 ALA A CA 1
ATOM 702 C C . ALA A 1 89 ? 9.197 2.599 0.081 1.00 90.88 89 ALA A C 1
ATOM 704 O O . ALA A 1 89 ? 10.298 2.542 0.644 1.00 90.88 89 ALA A O 1
ATOM 705 N N . ASP A 1 90 ? 8.217 3.383 0.505 1.00 87.88 90 ASP A N 1
ATOM 706 C CA . ASP A 1 90 ? 8.245 4.252 1.683 1.00 87.88 90 ASP A CA 1
ATOM 707 C C . ASP A 1 90 ? 8.465 3.517 3.013 1.00 87.88 90 ASP A C 1
ATOM 709 O O . ASP A 1 90 ? 9.165 4.030 3.885 1.00 87.88 90 ASP A O 1
ATOM 713 N N . GLY A 1 91 ? 7.986 2.276 3.123 1.00 84.75 91 GLY A N 1
ATOM 714 C CA . GLY A 1 91 ? 8.256 1.367 4.245 1.00 84.75 91 GLY A CA 1
ATOM 715 C C . GLY A 1 91 ? 9.678 0.786 4.287 1.00 84.75 91 GLY A C 1
ATOM 716 O O . GLY A 1 91 ? 9.960 -0.094 5.097 1.00 84.75 91 GLY A O 1
ATOM 717 N N . GLY A 1 92 ? 10.582 1.225 3.404 1.00 86.38 92 GLY A N 1
ATOM 718 C CA . GLY A 1 92 ? 11.974 0.763 3.351 1.00 86.38 92 GLY A CA 1
ATOM 719 C C . GLY A 1 92 ? 12.197 -0.534 2.567 1.00 86.38 92 GLY A C 1
ATOM 720 O O . GLY A 1 92 ? 13.346 -0.937 2.387 1.00 86.38 92 GLY A O 1
ATOM 721 N N . SER A 1 93 ? 11.139 -1.166 2.053 1.00 89.69 93 SER A N 1
ATOM 722 C CA . SER A 1 93 ? 11.245 -2.341 1.183 1.00 89.69 93 SER A CA 1
ATOM 723 C C . SER A 1 93 ? 11.927 -2.002 -0.146 1.00 89.69 93 SER A C 1
ATOM 725 O O . SER A 1 93 ? 11.704 -0.933 -0.723 1.00 89.69 93 SER A O 1
ATOM 727 N N . ILE A 1 94 ?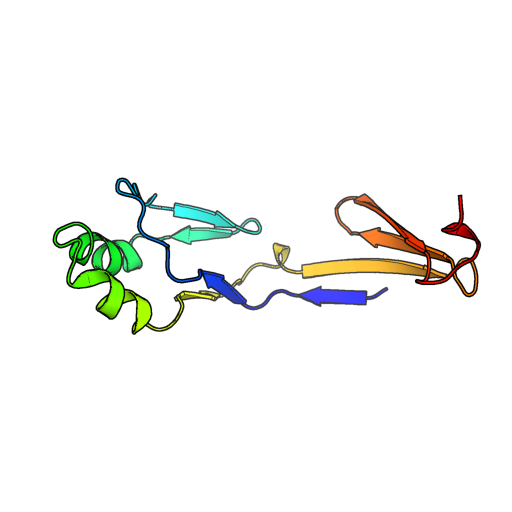 12.735 -2.937 -0.650 1.00 94.88 94 ILE A N 1
ATOM 728 C CA . ILE A 1 94 ? 13.418 -2.840 -1.943 1.00 94.88 94 ILE A CA 1
ATOM 729 C C . ILE A 1 94 ? 13.030 -4.054 -2.785 1.00 94.88 94 ILE A C 1
ATOM 731 O O . ILE A 1 94 ? 13.131 -5.190 -2.329 1.00 94.88 94 ILE A O 1
ATOM 735 N N . PHE A 1 95 ? 12.619 -3.801 -4.023 1.00 94.31 95 PHE A N 1
ATOM 736 C CA . PHE A 1 95 ? 12.245 -4.810 -5.005 1.00 94.31 95 PHE A CA 1
ATOM 737 C C . PHE A 1 95 ? 13.203 -4.741 -6.189 1.00 94.31 95 PHE A C 1
ATOM 739 O O . PHE A 1 95 ? 13.456 -3.659 -6.724 1.00 94.31 95 PHE A O 1
ATOM 746 N N . VAL A 1 96 ? 13.701 -5.895 -6.622 1.00 95.75 96 VAL A N 1
ATOM 747 C CA . VAL A 1 96 ? 14.448 -6.039 -7.874 1.00 95.75 96 VAL A CA 1
ATOM 748 C C . VAL A 1 96 ? 13.502 -6.656 -8.893 1.00 95.75 96 VAL A C 1
ATOM 750 O O . VAL A 1 96 ? 12.964 -7.736 -8.664 1.00 95.75 96 VAL A O 1
ATOM 753 N N . LEU A 1 97 ? 13.260 -5.945 -9.989 1.00 95.00 97 LEU A N 1
ATOM 754 C CA . LEU A 1 97 ? 12.358 -6.367 -11.049 1.00 95.00 97 LEU A CA 1
ATOM 755 C C . LEU A 1 97 ? 13.181 -6.699 -12.283 1.00 95.00 97 LEU A C 1
ATOM 757 O O . LEU A 1 97 ? 13.901 -5.841 -12.796 1.00 95.00 97 LEU A O 1
ATOM 761 N N . ILE A 1 98 ? 13.026 -7.929 -12.758 1.00 96.50 98 ILE A N 1
ATOM 762 C CA . ILE A 1 98 ? 13.609 -8.400 -14.007 1.00 96.50 98 ILE A CA 1
ATOM 763 C C . ILE A 1 98 ? 12.468 -8.583 -15.004 1.00 96.50 98 ILE A C 1
ATOM 765 O O . ILE A 1 98 ? 11.416 -9.132 -14.670 1.00 96.50 98 ILE A O 1
ATOM 769 N N . LYS A 1 99 ? 12.659 -8.083 -16.219 1.00 94.69 99 LYS A N 1
ATOM 770 C CA . LYS A 1 99 ? 11.699 -8.200 -17.310 1.00 94.69 99 LYS A CA 1
ATOM 771 C C . LYS A 1 99 ? 11.486 -9.673 -17.657 1.00 94.69 99 LYS A C 1
ATOM 773 O O . LYS A 1 99 ? 12.438 -10.438 -17.791 1.00 94.69 99 LYS A O 1
ATOM 778 N N . GLU A 1 100 ? 10.227 -10.050 -17.841 1.00 94.00 100 GLU A N 1
ATOM 779 C CA . GLU A 1 100 ? 9.865 -11.377 -18.332 1.00 94.00 100 GLU A CA 1
ATOM 780 C C . GLU A 1 100 ? 10.569 -11.674 -19.668 1.00 94.00 100 GLU A C 1
ATOM 782 O O . GLU A 1 100 ? 10.620 -10.823 -20.559 1.00 94.00 100 GLU A O 1
ATOM 787 N N . GLY A 1 101 ? 11.149 -12.872 -19.787 1.00 92.19 101 GLY A N 1
ATOM 788 C CA . GLY A 1 101 ? 11.932 -13.284 -20.956 1.00 92.19 101 GLY A CA 1
ATOM 789 C C . GLY A 1 101 ? 13.370 -12.752 -21.004 1.00 92.19 101 GLY A C 1
ATOM 790 O O . GLY A 1 101 ? 14.070 -13.034 -21.973 1.00 92.19 101 GLY A O 1
ATOM 791 N N . SER A 1 102 ? 13.828 -12.013 -19.986 1.00 93.44 102 SER A N 1
ATOM 792 C CA . SER A 1 102 ? 15.231 -11.596 -19.878 1.00 93.44 102 SER A CA 1
ATOM 793 C C . SER A 1 102 ? 16.166 -12.802 -19.787 1.00 93.44 102 SER A C 1
ATOM 795 O O . SER A 1 102 ? 15.885 -13.775 -19.078 1.00 93.44 102 SER A O 1
ATOM 797 N N . SER A 1 103 ? 17.339 -12.702 -20.419 1.00 92.50 103 SER A N 1
ATOM 798 C CA . SER A 1 103 ? 18.403 -13.700 -20.267 1.00 92.50 103 SER A CA 1
ATOM 799 C C . SER A 1 103 ? 18.888 -13.831 -18.819 1.00 92.50 103 SER A C 1
ATOM 801 O O . SER A 1 103 ? 19.402 -14.880 -18.453 1.00 92.50 103 SER A O 1
ATOM 803 N N . LEU A 1 104 ? 18.685 -12.806 -17.979 1.00 88.12 104 LEU A N 1
ATOM 804 C CA . LEU A 1 104 ? 19.018 -12.824 -16.547 1.00 88.12 104 LEU A CA 1
ATOM 805 C C . LEU A 1 104 ? 18.173 -13.823 -15.736 1.00 88.12 104 LEU A C 1
ATOM 807 O O . LEU A 1 104 ? 18.549 -14.168 -14.620 1.00 88.12 104 LEU A O 1
ATOM 811 N N . LEU A 1 105 ? 17.031 -14.267 -16.273 1.00 88.88 105 LEU A N 1
ATOM 812 C CA . LEU A 1 105 ? 16.162 -15.274 -15.653 1.00 88.88 105 LEU A CA 1
ATOM 813 C C . LEU A 1 105 ? 16.502 -16.704 -16.083 1.00 88.88 105 LEU A C 1
ATOM 815 O O . LEU A 1 105 ? 15.925 -17.653 -15.556 1.00 88.88 105 LEU A O 1
ATOM 819 N N . THR A 1 106 ? 17.401 -16.867 -17.054 1.00 81.94 106 THR A N 1
ATOM 820 C CA . THR A 1 106 ? 17.818 -18.186 -17.531 1.00 81.94 106 THR A CA 1
ATOM 821 C C . THR A 1 106 ? 19.003 -18.634 -16.681 1.00 81.94 106 THR A C 1
ATOM 823 O O . THR A 1 106 ? 20.091 -18.072 -16.799 1.00 81.94 106 THR A O 1
ATOM 826 N N . ILE A 1 107 ? 18.756 -19.590 -15.784 1.00 64.75 107 ILE A N 1
ATOM 827 C CA . ILE A 1 107 ? 19.765 -20.231 -14.927 1.00 64.75 107 ILE A CA 1
ATOM 828 C C . ILE A 1 107 ? 20.251 -21.511 -15.603 1.00 64.75 107 ILE A C 1
ATOM 830 O O . ILE A 1 107 ? 19.378 -22.256 -16.105 1.00 64.75 107 ILE A O 1
#

pLDDT: mean 74.51, std 15.55, range [46.41, 96.5]